Protein AF-A0A9K3GKZ7-F1 (afdb_monomer)

Solvent-accessible surface area (backbone atoms only — not comparable to full-atom values): 8305 Å² total; per-residue (Å²): 142,83,66,71,67,60,54,57,53,51,56,64,63,60,73,75,73,81,77,50,57,39,35,57,39,84,87,81,63,42,43,44,47,58,40,75,86,60,26,35,34,31,23,69,40,94,87,38,36,40,64,31,45,45,36,30,19,66,81,75,48,26,30,42,38,54,49,65,96,58,29,44,23,14,26,48,45,71,51,64,63,43,40,38,67,31,25,29,9,23,61,35,60,80,66,55,56,44,41,37,92,30,35,64,90,72,30,42,32,34,17,80,40,86,74,47,35,32,39,62,42,67,48,52,34,31,35,23,49,46,70,72,40,45,46,50,51,46,61,92,67,33,41,40,35,70,78,48,95,83,36,34,40,66,40,76,111

Foldseek 3Di:
DPPPVVVVVVVVVVVVPPFFAFAQDPVVQFTDTDDPDFWDFACQDRRDTDTDQWWQHPVVQFIDHPLPDQFDFAAFFLPSTDTDTHQWFHGGSPALAIDGRRQDDQWDWAAQDLGGTIDTDHQAWFQGNSPRFTGGDDDPQWDWHDPDRRGIDTHGD

Organism: NCBI:txid797122

Structure (mmCIF, N/CA/C/O backbone):
data_AF-A0A9K3GKZ7-F1
#
_entry.id   AF-A0A9K3GKZ7-F1
#
loop_
_atom_site.group_PDB
_atom_site.id
_atom_site.type_symbol
_atom_site.label_atom_id
_atom_site.label_alt_id
_atom_site.label_comp_id
_atom_site.label_asym_id
_atom_site.label_entity_id
_atom_site.label_seq_id
_atom_site.pdbx_PDB_ins_code
_atom_site.Cartn_x
_atom_site.Cartn_y
_atom_site.Cartn_z
_atom_site.occupancy
_atom_site.B_iso_or_equiv
_atom_site.auth_seq_id
_atom_site.auth_comp_id
_atom_site.auth_asym_id
_atom_site.auth_atom_id
_atom_site.pdbx_PDB_model_num
ATOM 1 N N . MET A 1 1 ? -47.015 -9.876 48.102 1.00 42.84 1 MET A N 1
ATOM 2 C CA . MET A 1 1 ? -46.488 -10.323 46.790 1.00 42.84 1 MET A CA 1
ATOM 3 C C . MET A 1 1 ? -45.625 -9.196 46.223 1.00 42.84 1 MET A C 1
ATOM 5 O O . MET A 1 1 ? -46.149 -8.219 45.710 1.00 42.84 1 MET A O 1
ATOM 9 N N . HIS A 1 2 ? -44.315 -9.247 46.473 1.00 45.56 2 HIS A N 1
ATOM 10 C CA . HIS A 1 2 ? -43.327 -8.178 46.215 1.00 45.56 2 HIS A CA 1
ATOM 11 C C . HIS A 1 2 ? -42.224 -8.654 45.248 1.00 45.56 2 HIS A C 1
ATOM 13 O O . HIS A 1 2 ? -41.078 -8.229 45.315 1.00 45.56 2 HIS A O 1
ATOM 19 N N . THR A 1 3 ? -42.557 -9.576 44.348 1.00 48.97 3 THR A N 1
ATOM 20 C CA . THR A 1 3 ? -41.592 -10.253 43.468 1.00 48.97 3 THR A CA 1
ATOM 21 C C . THR A 1 3 ? -41.410 -9.571 42.108 1.00 48.97 3 THR A C 1
ATOM 23 O O . THR A 1 3 ? -40.426 -9.834 41.426 1.00 48.97 3 THR A O 1
ATOM 26 N N . SER A 1 4 ? -42.288 -8.641 41.716 1.00 51.94 4 SER A N 1
ATOM 27 C CA . SER A 1 4 ? -42.298 -8.108 40.341 1.00 51.94 4 SER A CA 1
ATOM 28 C C . SER A 1 4 ? -41.276 -7.000 40.057 1.00 51.94 4 SER A C 1
ATOM 30 O O . SER A 1 4 ? -40.886 -6.827 38.909 1.00 51.94 4 SER A O 1
ATOM 32 N N . LYS A 1 5 ? -40.803 -6.253 41.067 1.00 47.66 5 LYS A N 1
ATOM 33 C CA . LYS A 1 5 ? -39.812 -5.175 40.847 1.00 47.66 5 LYS A CA 1
ATOM 34 C C . LYS A 1 5 ? -38.369 -5.686 40.771 1.00 47.66 5 LYS A C 1
ATOM 36 O O . LYS A 1 5 ? -37.551 -5.078 40.088 1.00 47.66 5 LYS A O 1
ATOM 41 N N . LEU A 1 6 ? -38.071 -6.817 41.419 1.00 46.06 6 LEU A N 1
ATOM 42 C CA . LEU A 1 6 ? -36.730 -7.411 41.408 1.00 46.06 6 LEU A CA 1
ATOM 43 C C . LEU A 1 6 ? -36.393 -8.045 40.048 1.00 46.06 6 LEU A C 1
ATOM 45 O O . LEU A 1 6 ? -35.262 -7.943 39.587 1.00 46.06 6 LEU A O 1
ATOM 49 N N . ILE A 1 7 ? -37.382 -8.646 39.378 1.00 51.97 7 ILE A N 1
ATOM 50 C CA . ILE A 1 7 ? -37.185 -9.327 38.089 1.00 51.97 7 ILE A CA 1
ATOM 51 C C . ILE A 1 7 ? -36.927 -8.313 36.965 1.00 51.97 7 ILE A C 1
ATOM 53 O O . ILE A 1 7 ? -36.036 -8.529 36.150 1.00 51.97 7 ILE A O 1
ATOM 57 N N . VAL A 1 8 ? -37.625 -7.170 36.968 1.00 51.75 8 VAL A N 1
ATOM 58 C CA . VAL A 1 8 ? -37.416 -6.104 35.968 1.00 51.75 8 VAL A CA 1
ATOM 59 C C . VAL A 1 8 ? -36.041 -5.439 36.136 1.00 51.75 8 VAL A C 1
ATOM 61 O O . VAL A 1 8 ? -35.358 -5.166 35.146 1.00 51.75 8 VAL A O 1
ATOM 64 N N . ALA A 1 9 ? -35.588 -5.248 37.381 1.00 49.53 9 ALA A N 1
ATOM 65 C CA . ALA A 1 9 ? -34.253 -4.724 37.669 1.00 49.53 9 ALA A CA 1
ATOM 66 C C . ALA A 1 9 ? -33.137 -5.706 37.263 1.00 49.53 9 ALA A C 1
ATOM 68 O O . ALA A 1 9 ? -32.134 -5.276 36.695 1.00 49.53 9 ALA A O 1
ATOM 69 N N . LEU A 1 10 ? -33.324 -7.020 37.462 1.00 48.22 10 LEU A N 1
ATOM 70 C CA . 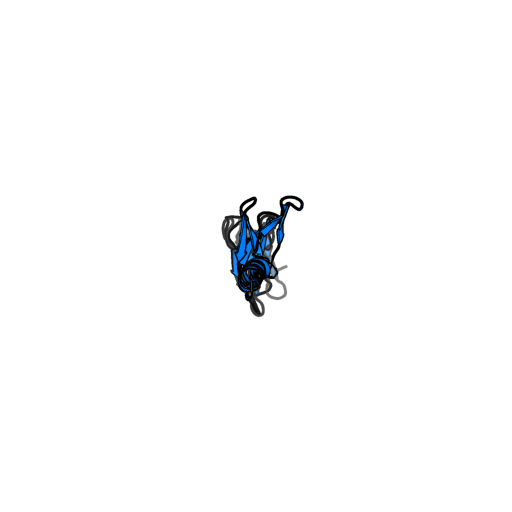LEU A 1 10 ? -32.369 -8.027 36.984 1.00 48.22 10 LEU A CA 1
ATOM 71 C C . LEU A 1 10 ? -32.335 -8.135 35.451 1.00 48.22 10 LEU A C 1
ATOM 73 O O . LEU A 1 10 ? -31.258 -8.330 34.897 1.00 48.22 10 LEU A O 1
ATOM 77 N N . SER A 1 11 ? -33.458 -7.956 34.747 1.00 48.41 11 SER A N 1
ATOM 78 C CA . SER A 1 11 ? -33.463 -7.972 33.274 1.00 48.41 11 SER A CA 1
ATOM 79 C C . SER A 1 11 ? -32.769 -6.758 32.644 1.00 48.41 11 SER A C 1
ATOM 81 O O . SER A 1 11 ? -32.148 -6.899 31.595 1.00 48.41 11 SER A O 1
ATOM 83 N N . LEU A 1 12 ? -32.805 -5.588 33.294 1.00 46.34 12 LEU A N 1
ATOM 84 C CA . LEU A 1 12 ? -32.086 -4.388 32.841 1.00 46.34 12 LEU A CA 1
ATOM 85 C C . LEU A 1 12 ? -30.588 -4.428 33.184 1.00 46.34 12 LEU A C 1
ATOM 87 O O . LEU A 1 12 ? -29.784 -3.919 32.409 1.00 46.34 12 LEU A O 1
ATOM 91 N N . LEU A 1 13 ? -30.191 -5.084 34.283 1.00 43.47 13 LEU A N 1
ATOM 92 C CA . LEU A 1 13 ? -28.774 -5.314 34.606 1.00 43.47 13 LEU A CA 1
ATOM 93 C C . LEU A 1 13 ? -28.131 -6.452 33.789 1.00 43.47 13 LEU A C 1
ATOM 95 O O . LEU A 1 13 ? -26.919 -6.439 33.587 1.00 43.47 13 LEU A O 1
ATOM 99 N N . CYS A 1 14 ? -28.915 -7.409 33.280 1.00 42.81 14 CYS A N 1
ATOM 100 C CA . CYS A 1 14 ? -28.410 -8.525 32.466 1.00 42.81 14 CYS A CA 1
ATOM 101 C C . CYS A 1 14 ? -28.183 -8.154 30.983 1.00 42.81 14 CYS A C 1
ATOM 103 O O . CYS A 1 14 ? -27.475 -8.854 30.264 1.00 42.81 14 CYS A O 1
ATOM 105 N N . LEU A 1 15 ? -28.716 -7.016 30.521 1.00 45.25 15 LEU A N 1
ATOM 106 C CA . LEU A 1 15 ? -28.502 -6.505 29.157 1.00 45.25 15 LEU A CA 1
ATOM 107 C C . LEU A 1 15 ? -27.138 -5.818 28.950 1.00 45.25 15 LEU A C 1
ATOM 109 O O . LEU A 1 15 ? -26.774 -5.525 27.814 1.00 45.25 15 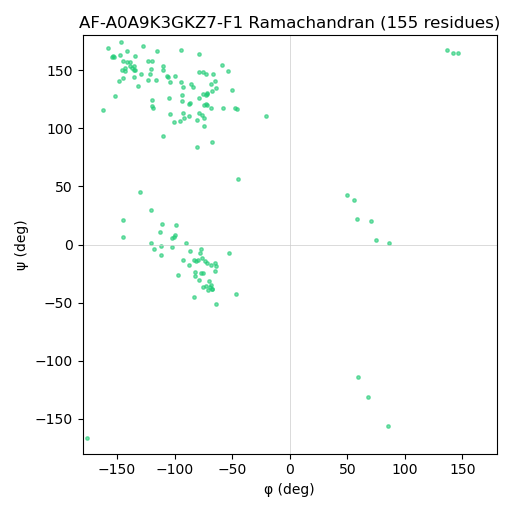LEU A O 1
ATOM 113 N N . CYS A 1 16 ? -26.349 -5.610 30.010 1.00 43.28 16 CYS A N 1
ATOM 114 C CA . CYS A 1 16 ? -25.006 -5.022 29.919 1.00 43.28 16 CYS A CA 1
ATOM 115 C C . CYS A 1 16 ? -23.870 -6.045 29.719 1.00 43.28 16 CYS A C 1
ATOM 117 O O . CYS A 1 16 ? -22.709 -5.643 29.685 1.00 43.28 16 CYS A O 1
ATOM 119 N N . LEU A 1 17 ? -24.153 -7.352 29.624 1.00 46.28 17 LEU A N 1
ATOM 120 C CA . LEU A 1 17 ? -23.123 -8.376 29.854 1.00 46.28 17 LEU A CA 1
ATOM 121 C C . LEU A 1 17 ? -22.490 -9.073 28.641 1.00 46.28 17 LEU A C 1
ATOM 123 O O . LEU A 1 17 ? -21.578 -9.859 28.880 1.00 46.28 17 LEU A O 1
ATOM 127 N N . CYS A 1 18 ? 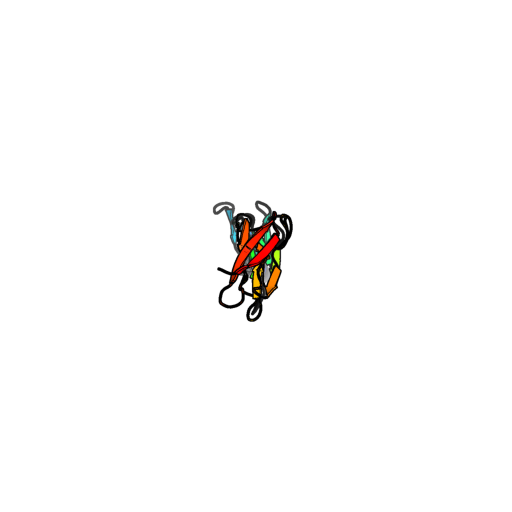-22.851 -8.822 27.373 1.00 46.31 18 CYS A N 1
ATOM 128 C CA . CYS A 1 18 ? -22.229 -9.609 26.280 1.00 46.31 18 CYS A CA 1
ATOM 129 C C . CYS A 1 18 ? -21.948 -8.918 24.934 1.00 46.31 18 CYS A C 1
ATOM 131 O O . CYS A 1 18 ? -21.501 -9.604 24.023 1.00 46.31 18 CYS A O 1
ATOM 133 N N . TYR A 1 19 ? -22.130 -7.605 24.773 1.00 49.47 19 TYR A N 1
ATOM 134 C CA . T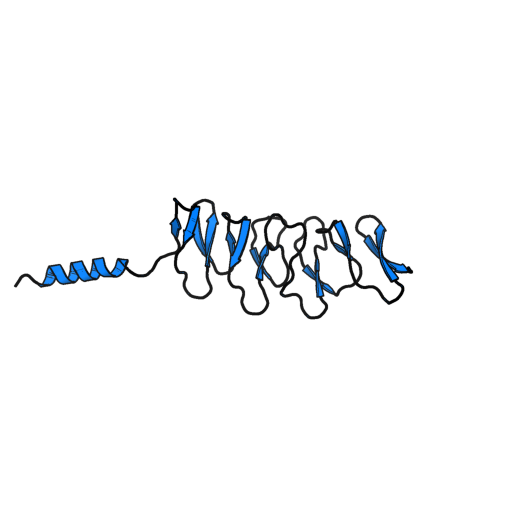YR A 1 19 ? -21.608 -6.918 23.582 1.00 49.47 19 TYR A CA 1
ATOM 135 C C . TYR A 1 19 ? -20.459 -6.016 24.004 1.00 49.47 19 TYR A C 1
ATOM 137 O O . TYR A 1 19 ? -20.676 -4.879 24.423 1.00 49.47 19 TYR A O 1
ATOM 145 N N . LYS A 1 20 ? -19.222 -6.523 23.924 1.00 60.75 20 LYS A N 1
ATOM 146 C CA . LYS A 1 20 ? -18.049 -5.655 24.017 1.00 60.75 20 LYS A CA 1
ATOM 147 C C . LYS A 1 20 ? -18.031 -4.777 22.775 1.00 60.75 20 LYS A C 1
ATOM 149 O O . LYS A 1 20 ? -17.440 -5.145 21.774 1.00 60.75 20 LYS A O 1
ATOM 154 N N . ALA A 1 21 ? -18.706 -3.633 22.825 1.00 77.88 21 ALA A N 1
ATOM 155 C CA . ALA A 1 21 ? -18.536 -2.611 21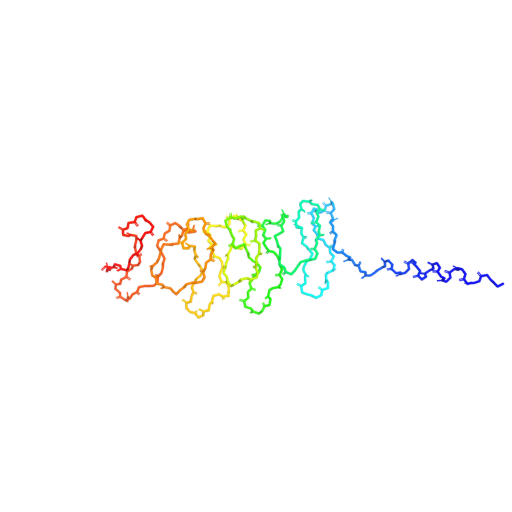.806 1.00 77.88 21 ALA A CA 1
ATOM 156 C C . ALA A 1 21 ? -17.040 -2.284 21.670 1.00 77.88 21 ALA A C 1
ATOM 158 O O . ALA A 1 21 ? -16.287 -2.394 22.638 1.00 77.88 21 ALA A O 1
ATOM 159 N N . CYS A 1 22 ? -16.612 -1.897 20.473 1.00 89.50 22 CYS A N 1
ATOM 160 C CA . CYS A 1 22 ? -15.232 -1.496 20.237 1.00 89.50 22 CYS A CA 1
ATOM 161 C C . CYS A 1 22 ? -14.837 -0.328 21.159 1.00 89.50 22 CYS A C 1
ATOM 163 O O . CYS A 1 22 ? -15.436 0.747 21.097 1.00 89.50 22 CYS A O 1
ATOM 165 N N . GLN A 1 23 ? -13.860 -0.554 22.038 1.00 91.12 23 GLN A N 1
ATOM 166 C CA . GLN A 1 23 ? -13.488 0.336 23.138 1.00 91.12 23 GLN A CA 1
ATOM 167 C C . GLN A 1 23 ? -11.974 0.515 23.238 1.00 91.12 23 GLN A C 1
ATOM 169 O O . GLN A 1 23 ? -11.199 -0.382 22.908 1.00 91.12 23 GLN A O 1
ATOM 174 N N . TYR A 1 24 ? -11.568 1.687 23.728 1.00 90.62 24 TYR A N 1
ATOM 175 C CA . TYR A 1 24 ? -10.171 2.016 23.987 1.00 90.62 24 TYR A CA 1
ATOM 176 C C . TYR A 1 24 ? -9.774 1.572 25.393 1.00 90.62 24 TYR A C 1
ATOM 178 O O . TYR A 1 24 ? -10.356 2.034 26.377 1.00 90.62 24 TYR A O 1
ATOM 186 N N . ASP A 1 25 ? -8.774 0.699 25.495 1.00 89.50 25 ASP A N 1
ATOM 187 C CA . ASP A 1 25 ? -8.150 0.353 26.766 1.00 89.50 25 ASP A CA 1
ATOM 188 C C . ASP A 1 25 ? -7.026 1.352 27.062 1.00 89.50 25 ASP A C 1
ATOM 190 O O . ASP A 1 25 ? -5.979 1.365 26.413 1.00 89.50 25 ASP A O 1
ATOM 194 N N . THR A 1 26 ? -7.235 2.195 28.073 1.00 86.81 26 THR A N 1
ATOM 195 C CA . THR A 1 26 ? -6.265 3.215 28.494 1.00 86.81 26 THR A CA 1
ATOM 196 C C . THR A 1 26 ? -5.000 2.635 29.124 1.00 86.81 26 THR A C 1
ATOM 198 O O . THR A 1 26 ? -4.000 3.347 29.207 1.00 86.81 26 THR A O 1
ATOM 201 N N . ARG A 1 27 ? -5.012 1.371 29.569 1.00 86.19 27 ARG A N 1
ATOM 202 C CA . ARG A 1 27 ? -3.842 0.697 30.149 1.00 86.19 27 ARG A CA 1
ATOM 203 C C . ARG A 1 27 ? -2.930 0.137 29.073 1.00 86.19 27 ARG A C 1
ATOM 205 O O . ARG A 1 27 ? -1.719 0.291 29.180 1.00 86.19 27 ARG A O 1
ATOM 212 N N . SER A 1 28 ? -3.498 -0.523 28.064 1.00 84.31 28 SER A N 1
ATOM 213 C CA . SER A 1 28 ? -2.711 -1.080 26.958 1.00 84.31 28 SER A CA 1
ATOM 214 C C . SER A 1 28 ? -2.477 -0.079 25.828 1.00 84.31 28 SER A C 1
ATOM 216 O O . SER A 1 28 ? -1.606 -0.310 24.999 1.00 84.31 28 SER A O 1
ATOM 218 N N . GLY A 1 29 ? -3.266 0.996 25.766 1.00 84.81 29 GLY A N 1
ATOM 219 C CA . GLY A 1 29 ? -3.247 1.958 24.667 1.00 84.81 29 GLY A CA 1
ATOM 220 C C . GLY A 1 29 ? -3.821 1.410 23.359 1.00 84.81 29 GLY A C 1
ATOM 221 O O . GLY A 1 29 ? -3.512 1.955 22.308 1.00 84.81 29 GLY A O 1
ATOM 222 N N . ASN A 1 30 ? -4.630 0.343 23.419 1.00 87.94 30 ASN A N 1
ATOM 223 C CA . ASN A 1 30 ? -5.120 -0.377 22.240 1.00 87.94 30 ASN A CA 1
ATOM 224 C C . ASN A 1 30 ? -6.645 -0.429 22.205 1.00 87.94 30 ASN A C 1
ATOM 226 O O . ASN A 1 30 ? -7.322 -0.352 23.233 1.00 87.94 30 ASN A O 1
ATOM 230 N N . CYS A 1 31 ? -7.182 -0.636 21.008 1.00 90.88 31 CYS A N 1
ATOM 231 C CA . CYS A 1 31 ? -8.594 -0.916 20.816 1.00 90.88 31 CYS A CA 1
ATOM 232 C C . CYS A 1 31 ? -8.902 -2.402 21.018 1.00 90.88 31 CYS A C 1
ATOM 234 O O . CYS A 1 31 ? -8.192 -3.277 20.526 1.00 90.88 31 CYS A O 1
ATOM 236 N N . SER A 1 32 ? -9.979 -2.693 21.744 1.00 89.25 32 SER A N 1
ATOM 237 C CA . SER A 1 32 ? -10.477 -4.052 21.946 1.00 89.25 32 SER A CA 1
ATOM 238 C C . SER A 1 32 ? -12.001 -4.081 21.971 1.00 89.25 32 SER A C 1
ATOM 240 O O . SER A 1 32 ? -12.655 -3.104 22.331 1.00 89.25 32 SER A O 1
ATOM 242 N N . GLY A 1 33 ? -12.575 -5.208 21.573 1.00 86.50 33 GLY A N 1
ATOM 243 C CA . GLY A 1 33 ? -14.018 -5.400 21.507 1.00 86.50 33 GLY A CA 1
ATOM 244 C C . GLY A 1 33 ? -14.431 -6.102 20.225 1.00 86.50 33 GLY A C 1
ATOM 245 O O . GLY A 1 33 ? -13.645 -6.239 19.286 1.00 86.50 33 GLY A O 1
ATOM 246 N N . ASP A 1 34 ? -15.677 -6.541 20.211 1.00 85.44 34 ASP A N 1
ATOM 247 C CA . ASP A 1 34 ? -16.281 -7.272 19.119 1.00 85.44 34 ASP A CA 1
ATOM 248 C C . ASP A 1 34 ? -16.996 -6.306 18.179 1.00 85.44 34 ASP A C 1
ATOM 250 O O . ASP A 1 34 ? -17.822 -5.476 18.571 1.00 85.44 34 ASP A O 1
ATOM 254 N N . CYS A 1 35 ? -16.673 -6.440 16.901 1.00 85.75 35 CYS A N 1
ATOM 255 C CA . CYS A 1 35 ? -17.357 -5.759 15.822 1.00 85.75 35 CYS A CA 1
ATOM 256 C C . CYS A 1 35 ? -18.237 -6.761 15.079 1.00 85.75 35 CYS A C 1
ATOM 258 O O . CYS A 1 35 ? -17.883 -7.927 14.923 1.00 85.75 35 CYS A O 1
ATOM 260 N N . SER A 1 36 ? -19.404 -6.317 14.621 1.00 81.81 36 SER A N 1
ATOM 261 C CA . SER A 1 36 ? -20.284 -7.155 13.813 1.00 81.81 36 SER A CA 1
ATOM 262 C C . SER A 1 36 ? -19.728 -7.335 12.393 1.00 81.81 36 SER A C 1
ATOM 264 O O . SER A 1 36 ? -19.107 -6.434 11.823 1.00 81.81 36 SER A O 1
ATOM 266 N N . GLY A 1 37 ? -19.969 -8.508 11.803 1.00 79.38 37 GLY A N 1
ATOM 267 C CA . GLY A 1 37 ? -19.557 -8.814 10.431 1.00 79.38 37 GLY A CA 1
ATOM 268 C C . GLY A 1 37 ? -18.039 -8.924 10.267 1.00 79.38 37 GLY A C 1
ATOM 269 O O . GLY A 1 37 ? -17.382 -9.643 11.010 1.00 79.38 37 GLY A O 1
ATOM 270 N N . THR A 1 38 ? -17.493 -8.240 9.259 1.00 76.94 38 THR A N 1
ATOM 271 C CA . THR A 1 38 ? -16.066 -8.286 8.886 1.00 76.94 38 THR A CA 1
ATOM 272 C C . THR A 1 38 ? -15.259 -7.097 9.421 1.00 76.94 38 THR A C 1
ATOM 274 O O . THR A 1 38 ? -14.106 -6.887 9.043 1.00 76.94 38 THR A O 1
ATOM 277 N N . ALA A 1 39 ? -15.864 -6.265 10.269 1.00 85.25 39 ALA A N 1
ATOM 278 C CA . ALA A 1 39 ? -15.190 -5.106 10.832 1.00 85.25 39 ALA A CA 1
ATOM 279 C C . ALA A 1 39 ? -14.200 -5.517 11.932 1.00 85.25 39 ALA A C 1
ATOM 281 O O . ALA A 1 39 ? -14.408 -6.483 12.659 1.00 85.25 39 ALA A O 1
ATOM 282 N N . SER A 1 40 ? -13.115 -4.761 12.062 1.00 88.19 40 SER A N 1
ATOM 283 C CA . SER A 1 40 ? -12.153 -4.874 13.161 1.00 88.19 40 SER A CA 1
ATOM 284 C C . SER A 1 40 ? -12.259 -3.648 14.065 1.00 88.19 40 SER A C 1
ATOM 286 O O . SER A 1 40 ? -12.612 -2.561 13.601 1.00 88.19 40 SER A O 1
ATOM 288 N N . CYS A 1 41 ? -11.968 -3.823 15.355 1.00 91.88 41 CYS A N 1
ATOM 289 C CA . CYS A 1 41 ? -11.938 -2.723 16.312 1.00 91.88 41 CYS A CA 1
ATOM 290 C C . CYS A 1 41 ? -10.604 -1.974 16.197 1.00 91.88 41 CYS A C 1
ATOM 292 O O . CYS A 1 41 ? -9.570 -2.513 16.576 1.00 91.88 41 CYS A O 1
ATOM 294 N N . ILE A 1 42 ? -10.632 -0.765 15.627 1.00 92.88 42 ILE A N 1
ATOM 295 C CA . ILE A 1 42 ? -9.437 -0.043 15.157 1.00 92.88 42 ILE A CA 1
ATOM 296 C C . ILE A 1 42 ? -9.331 1.322 15.832 1.00 92.88 42 ILE A C 1
ATOM 298 O O . ILE A 1 42 ? -10.341 2.020 15.989 1.00 92.88 42 ILE A O 1
ATOM 302 N N . GLN A 1 43 ? -8.108 1.737 16.172 1.00 94.19 43 GLN A N 1
ATOM 303 C CA . GLN A 1 43 ? -7.835 3.067 16.712 1.00 94.19 43 GLN A CA 1
ATOM 304 C C . GLN A 1 43 ? -7.769 4.111 15.597 1.00 94.19 43 GLN A C 1
ATOM 306 O O . GLN A 1 43 ? -6.696 4.469 15.117 1.00 94.19 43 GLN A O 1
ATOM 311 N N . VAL A 1 44 ? -8.927 4.629 15.191 1.00 90.75 44 VAL A N 1
ATOM 312 C CA . VAL A 1 44 ? -9.049 5.569 14.063 1.00 90.75 44 VAL A CA 1
ATOM 313 C C . VAL A 1 44 ? -8.512 6.971 14.363 1.00 90.75 44 VAL A C 1
ATOM 315 O O . VAL A 1 44 ? -8.328 7.751 13.433 1.00 90.75 44 VAL A O 1
ATOM 318 N N . LYS A 1 45 ? -8.294 7.309 15.642 1.00 89.31 45 LYS A N 1
ATOM 319 C CA . LYS A 1 45 ? -7.585 8.504 16.146 1.00 89.31 45 LYS A CA 1
ATOM 320 C C . LYS A 1 45 ? -7.011 8.197 17.539 1.00 89.31 45 LYS A C 1
ATOM 322 O O . LYS A 1 45 ? -7.508 7.277 18.188 1.00 89.31 45 LYS A O 1
ATOM 327 N N . PRO A 1 46 ? -6.030 8.961 18.059 1.00 90.31 46 PRO A N 1
ATOM 328 C CA . PRO A 1 46 ? -5.543 8.797 19.432 1.00 90.31 46 PRO A CA 1
ATOM 329 C C . PRO A 1 46 ? -6.686 8.705 20.464 1.00 90.31 46 PRO A C 1
ATOM 331 O O . PRO A 1 46 ? -7.474 9.639 20.591 1.00 90.31 46 PRO A O 1
ATOM 334 N N . GLY A 1 47 ? -6.802 7.568 21.161 1.00 89.69 47 GLY A N 1
ATOM 335 C CA . GLY A 1 47 ? -7.835 7.315 22.174 1.00 89.69 47 GLY A CA 1
ATOM 336 C C . GLY A 1 47 ? -9.251 7.026 21.655 1.00 89.69 47 GLY A C 1
ATOM 337 O O . GLY A 1 47 ? -10.163 6.884 22.466 1.00 89.69 47 GLY A O 1
ATOM 338 N N . VAL A 1 48 ? -9.467 6.944 20.338 1.00 91.25 48 VAL A N 1
ATOM 339 C CA . VAL A 1 48 ? -10.795 6.733 19.739 1.00 91.25 48 VAL A CA 1
ATOM 340 C C . VAL A 1 48 ? -10.811 5.440 18.937 1.00 91.25 48 VAL A C 1
ATOM 342 O O . VAL A 1 48 ? -10.118 5.317 17.927 1.00 91.25 48 VAL A O 1
ATOM 345 N N . CYS A 1 49 ? -11.656 4.505 19.369 1.00 92.31 49 CYS A N 1
ATOM 346 C CA . CYS A 1 49 ? -11.846 3.214 18.723 1.00 92.31 49 CYS A CA 1
ATOM 347 C C . CYS A 1 49 ? -13.151 3.172 17.934 1.00 92.31 49 CYS A C 1
ATOM 349 O O . CYS A 1 49 ? -14.182 3.667 18.391 1.00 92.31 49 CYS A O 1
ATOM 351 N N . GLN A 1 50 ? -13.113 2.556 16.757 1.00 91.69 50 GLN A N 1
ATOM 352 C CA . GLN A 1 50 ? -14.288 2.362 15.921 1.00 91.69 50 GLN A CA 1
ATOM 353 C C . GLN A 1 50 ? -14.211 1.019 15.194 1.00 91.69 50 GLN A C 1
ATOM 355 O O . GLN A 1 50 ? -13.149 0.602 14.734 1.00 91.69 50 GLN A O 1
ATOM 360 N N . CYS A 1 51 ? -15.360 0.360 15.047 1.00 90.00 51 CYS A N 1
ATOM 361 C CA . CYS A 1 51 ? -15.489 -0.773 14.142 1.00 90.00 51 CYS A CA 1
ATOM 362 C C . CYS A 1 51 ? -15.385 -0.295 12.694 1.00 90.00 51 CYS A C 1
ATOM 364 O O . CYS A 1 51 ? -16.235 0.471 12.233 1.00 90.00 51 CYS A O 1
ATOM 366 N N . SER A 1 52 ? -14.367 -0.755 11.972 1.00 89.69 52 SER A N 1
ATOM 367 C CA . SER A 1 52 ? -14.200 -0.449 10.552 1.00 89.69 52 SER A CA 1
ATOM 368 C C . SER A 1 52 ? -13.822 -1.687 9.748 1.00 89.69 52 SER A C 1
ATOM 370 O O . SER A 1 52 ? -13.085 -2.554 10.214 1.00 89.69 52 SER A O 1
ATOM 372 N N . GLY A 1 53 ? -14.334 -1.765 8.518 1.00 89.19 53 GLY A N 1
ATOM 373 C CA . GLY A 1 53 ? -13.950 -2.794 7.552 1.00 89.19 53 GLY A CA 1
ATOM 374 C C . GLY A 1 53 ? -12.571 -2.552 6.934 1.00 89.19 53 GLY A C 1
ATOM 375 O O . GLY A 1 53 ? -11.932 -3.507 6.507 1.00 89.19 53 GLY A O 1
ATOM 376 N N . CYS A 1 54 ? -12.106 -1.299 6.900 1.00 91.62 54 CYS A N 1
ATOM 377 C CA . CYS A 1 54 ? -10.747 -0.919 6.523 1.00 91.62 54 CYS A CA 1
ATOM 378 C C . CYS A 1 54 ? -10.453 0.506 7.013 1.00 91.62 54 CYS A C 1
ATOM 380 O O . CYS A 1 54 ? -11.115 1.454 6.592 1.00 91.62 54 CYS A O 1
ATOM 382 N N . ALA A 1 55 ? -9.498 0.673 7.925 1.00 92.81 55 ALA A N 1
ATOM 383 C CA . ALA A 1 55 ? -9.096 1.976 8.453 1.00 92.81 55 ALA A CA 1
ATOM 384 C C . ALA A 1 55 ? -7.640 1.973 8.921 1.00 92.81 55 ALA A C 1
ATOM 386 O O . ALA A 1 55 ? -7.053 0.918 9.154 1.00 92.81 55 ALA A O 1
ATOM 387 N N . PHE A 1 56 ? -7.069 3.169 9.059 1.00 93.25 56 PHE A N 1
ATOM 388 C CA . PHE A 1 56 ? -5.732 3.337 9.610 1.00 93.25 56 PHE A CA 1
ATOM 389 C C . PHE A 1 56 ? -5.796 3.235 11.125 1.00 93.25 56 PHE A C 1
ATOM 391 O O . PHE A 1 56 ? -6.574 3.946 11.763 1.00 93.25 56 PHE A O 1
ATOM 398 N N . ASP A 1 57 ? -4.980 2.352 11.680 1.00 92.50 57 ASP A N 1
ATOM 399 C CA . ASP A 1 57 ? -4.787 2.219 13.107 1.00 92.50 57 ASP A CA 1
ATOM 400 C C . ASP A 1 57 ? -3.598 3.078 13.541 1.00 92.50 57 ASP A C 1
ATOM 402 O O . ASP A 1 57 ? -2.448 2.829 13.166 1.00 92.50 57 ASP A O 1
ATOM 406 N N . TYR A 1 58 ? -3.888 4.113 14.327 1.00 89.81 58 TYR A N 1
ATOM 407 C CA . TYR A 1 58 ? -2.886 5.052 14.827 1.00 89.81 58 TYR A CA 1
ATOM 408 C C . TYR A 1 58 ? -1.992 4.464 15.929 1.00 89.81 58 TYR A C 1
ATOM 410 O O . TYR A 1 58 ? -0.961 5.066 16.228 1.00 89.81 58 TYR A O 1
ATOM 418 N N . SER A 1 59 ? -2.347 3.321 16.527 1.00 88.19 59 SER A N 1
ATOM 419 C CA . SER A 1 59 ? -1.472 2.629 17.486 1.00 88.19 59 SER A CA 1
ATOM 420 C C . SER A 1 59 ? -0.316 1.910 16.786 1.00 88.19 59 SER A C 1
ATOM 422 O O . SER A 1 59 ? 0.811 1.935 17.274 1.00 88.19 59 SER A O 1
ATOM 424 N N . ASP A 1 60 ? -0.574 1.345 15.603 1.00 88.00 60 ASP A N 1
ATOM 425 C CA . ASP A 1 60 ? 0.376 0.498 14.868 1.00 88.00 60 ASP A CA 1
ATOM 426 C C . ASP A 1 60 ? 0.888 1.139 13.561 1.00 88.00 60 ASP A C 1
ATOM 428 O O . ASP A 1 60 ? 1.735 0.590 12.863 1.00 88.00 60 ASP A O 1
ATOM 432 N N . ASN A 1 61 ? 0.415 2.343 13.227 1.00 90.25 61 ASN A N 1
ATOM 433 C CA . ASN A 1 61 ? 0.755 3.072 11.999 1.00 90.25 61 ASN A CA 1
ATOM 434 C C . ASN A 1 61 ? 0.471 2.284 10.709 1.00 90.25 61 ASN A C 1
ATOM 436 O O . ASN A 1 61 ? 1.231 2.337 9.737 1.00 90.25 61 ASN A O 1
ATOM 440 N N . ARG A 1 62 ? -0.638 1.546 10.698 1.00 91.44 62 ARG A N 1
ATOM 441 C CA . ARG A 1 62 ? -0.950 0.580 9.649 1.00 91.44 62 ARG A CA 1
ATOM 442 C C . ARG A 1 62 ? -2.443 0.502 9.377 1.00 91.44 62 ARG A C 1
ATOM 444 O O . ARG A 1 62 ? -3.269 0.675 10.261 1.00 91.44 62 ARG A O 1
ATOM 451 N N . CYS A 1 63 ? -2.792 0.190 8.136 1.00 91.75 63 CYS A N 1
ATOM 452 C CA . CYS A 1 63 ? -4.156 -0.142 7.764 1.00 91.75 63 CYS A CA 1
ATOM 453 C C . CYS A 1 63 ? -4.571 -1.532 8.274 1.00 91.75 63 CYS A C 1
ATOM 455 O O . CYS A 1 63 ? -3.902 -2.534 8.008 1.00 91.75 63 CYS A O 1
ATOM 457 N N . TYR A 1 64 ? -5.714 -1.584 8.954 1.00 90.25 64 TYR A N 1
ATOM 458 C CA . TYR A 1 64 ? -6.363 -2.796 9.442 1.00 90.25 64 TYR A CA 1
ATOM 459 C C . TYR A 1 64 ? -7.768 -2.926 8.879 1.00 90.25 64 TYR A C 1
ATOM 461 O O . TYR A 1 64 ? -8.470 -1.936 8.677 1.00 90.25 64 TYR A O 1
ATOM 469 N N . GLY A 1 65 ? -8.187 -4.166 8.652 1.00 85.88 65 GLY A N 1
ATOM 470 C CA . GLY A 1 65 ? -9.529 -4.478 8.189 1.00 85.88 65 GLY A CA 1
ATOM 471 C C . GLY A 1 65 ? -9.574 -5.684 7.260 1.00 85.88 65 GLY A C 1
ATOM 472 O O . GLY A 1 65 ? -8.549 -6.139 6.748 1.00 85.88 65 GLY A O 1
ATOM 473 N N . GLN A 1 66 ? -10.775 -6.215 7.053 1.00 85.50 66 GLN A N 1
ATOM 474 C CA . GLN A 1 66 ? -11.013 -7.385 6.217 1.00 85.50 66 GLN A CA 1
ATOM 475 C C . GLN A 1 66 ? -11.621 -6.963 4.879 1.00 85.50 66 GLN A C 1
ATOM 477 O O . GLN A 1 66 ? -12.770 -6.533 4.805 1.00 85.50 66 GLN A O 1
ATOM 482 N N . CYS A 1 67 ? -10.851 -7.139 3.806 1.00 86.69 67 CYS A N 1
ATOM 483 C CA . CYS A 1 67 ? -11.222 -6.700 2.461 1.00 86.69 67 CYS A CA 1
ATOM 484 C C . CYS A 1 67 ? -11.728 -7.827 1.538 1.00 86.69 67 CYS A C 1
ATOM 486 O O . CYS A 1 67 ? -12.029 -7.591 0.370 1.00 86.69 67 CYS A O 1
ATOM 488 N N . GLY A 1 68 ? -11.889 -9.048 2.058 1.00 81.88 68 GLY A N 1
ATOM 489 C CA . GLY A 1 68 ? -12.346 -10.203 1.284 1.00 81.88 68 GLY A CA 1
ATOM 490 C C . GLY A 1 68 ? -11.210 -10.930 0.556 1.00 81.88 68 GLY A C 1
ATOM 491 O O . GLY A 1 68 ? -10.063 -10.913 0.989 1.00 81.88 68 GLY A O 1
ATOM 492 N N . SER A 1 69 ? -11.537 -11.645 -0.524 1.00 73.25 69 SER A N 1
ATOM 493 C CA . SER A 1 69 ? -10.715 -12.761 -1.022 1.00 73.25 69 SER A CA 1
ATOM 494 C C . SER A 1 69 ? -9.474 -12.393 -1.842 1.00 73.25 69 SER A C 1
ATOM 496 O O . SER A 1 69 ? -8.653 -13.276 -2.080 1.00 73.25 69 SER A O 1
ATOM 498 N N . LYS A 1 70 ? -9.311 -11.145 -2.303 1.00 67.62 70 LYS A N 1
ATOM 499 C CA . LYS A 1 70 ? -8.184 -10.757 -3.183 1.00 67.62 70 LYS A CA 1
ATOM 500 C C . LYS A 1 70 ? -7.651 -9.340 -2.949 1.00 67.62 70 LYS A C 1
ATOM 502 O O . LYS A 1 70 ? -7.027 -8.763 -3.834 1.00 67.62 70 LYS A O 1
ATOM 507 N N . THR A 1 71 ? -7.899 -8.762 -1.780 1.00 84.88 71 THR A N 1
ATOM 508 C CA . THR A 1 71 ? -7.485 -7.393 -1.442 1.00 84.88 71 THR A CA 1
ATOM 509 C C . THR A 1 71 ? -7.066 -7.312 0.022 1.00 84.88 71 THR A C 1
ATOM 511 O O . THR A 1 71 ? -7.562 -8.049 0.873 1.00 84.88 71 THR A O 1
ATOM 514 N N . GLY A 1 72 ? -6.125 -6.421 0.316 1.00 89.06 72 GLY A N 1
ATOM 515 C CA . GLY A 1 72 ? -5.734 -6.061 1.676 1.00 89.06 72 GLY A CA 1
ATOM 516 C C . GLY A 1 72 ? -6.177 -4.638 1.998 1.00 89.06 72 GLY A C 1
ATOM 517 O O . GLY A 1 72 ? -6.303 -3.806 1.098 1.00 89.06 72 GLY A O 1
ATOM 518 N N . CYS A 1 73 ? -6.399 -4.351 3.280 1.00 91.88 73 CYS A N 1
ATOM 519 C CA . CYS A 1 73 ? -6.555 -2.976 3.740 1.00 91.88 73 CYS A CA 1
ATOM 520 C C . CYS A 1 73 ? -5.166 -2.329 3.780 1.00 91.88 73 CYS A C 1
ATOM 522 O O . CYS A 1 73 ? -4.315 -2.751 4.562 1.00 91.88 73 CYS A O 1
ATOM 524 N N . MET A 1 74 ? -4.913 -1.368 2.895 1.00 92.81 74 MET A N 1
ATOM 525 C CA . MET A 1 74 ? -3.583 -0.790 2.671 1.00 92.81 74 MET A CA 1
ATOM 526 C C . MET A 1 74 ? -3.658 0.720 2.489 1.00 92.81 74 MET A C 1
ATOM 528 O O . MET A 1 74 ? -4.704 1.248 2.107 1.00 92.81 74 MET A O 1
ATOM 532 N N . VAL A 1 75 ? -2.543 1.406 2.741 1.00 92.81 75 VAL A N 1
ATOM 533 C CA . VAL A 1 75 ? -2.430 2.850 2.520 1.00 92.81 75 VAL A CA 1
ATOM 534 C C . VAL A 1 75 ? -2.378 3.098 1.010 1.00 92.81 75 VAL A C 1
ATOM 536 O O . VAL A 1 75 ? -1.601 2.452 0.307 1.00 92.81 75 VAL A O 1
ATOM 539 N N . VAL A 1 76 ? -3.206 4.007 0.492 1.00 88.50 76 VAL A N 1
ATOM 540 C CA . VAL A 1 76 ? -3.363 4.227 -0.966 1.00 88.50 76 VAL A CA 1
ATOM 541 C C . VAL A 1 76 ? -2.964 5.614 -1.459 1.00 88.50 76 VAL A C 1
ATOM 543 O O . VAL A 1 76 ? -2.998 5.865 -2.663 1.00 88.50 76 VAL A O 1
ATOM 546 N N . GLY A 1 77 ? -2.590 6.520 -0.562 1.00 78.19 77 GLY A N 1
ATOM 547 C CA . GLY A 1 77 ? -2.257 7.896 -0.911 1.00 78.19 77 GLY A CA 1
ATOM 548 C C . GLY A 1 77 ? -0.895 8.334 -0.380 1.00 78.19 77 GLY A C 1
ATOM 549 O O . GLY A 1 77 ? -0.311 7.637 0.446 1.00 78.19 77 GLY A O 1
ATOM 550 N N . PRO A 1 78 ? -0.420 9.517 -0.811 1.00 65.56 78 PRO A N 1
ATOM 551 C CA . PRO A 1 78 ? 0.740 10.178 -0.206 1.00 65.56 78 PRO A CA 1
ATOM 552 C C . PRO A 1 78 ? 0.481 10.574 1.253 1.00 65.56 78 PRO A C 1
ATOM 554 O O . PRO A 1 78 ? 1.406 10.831 2.016 1.00 65.56 78 PRO A O 1
ATOM 557 N N . THR A 1 79 ? -0.790 10.642 1.657 1.00 67.75 79 THR A N 1
ATOM 558 C CA . THR A 1 79 ? -1.181 10.754 3.055 1.00 67.75 79 THR A CA 1
ATOM 559 C C . THR A 1 79 ? -1.081 9.384 3.713 1.00 67.75 79 THR A C 1
ATOM 561 O O . THR A 1 79 ? -1.872 8.480 3.442 1.00 67.75 79 THR A O 1
ATOM 564 N N . ASN A 1 80 ? -0.139 9.275 4.644 1.00 79.00 80 ASN A N 1
ATOM 565 C CA . ASN A 1 80 ? 0.202 8.084 5.424 1.00 79.00 80 ASN A CA 1
ATOM 566 C C . ASN A 1 80 ? -0.961 7.394 6.161 1.00 79.00 80 ASN A C 1
ATOM 568 O O . ASN A 1 80 ? -0.760 6.326 6.723 1.00 79.00 80 ASN A O 1
ATOM 572 N N . THR A 1 81 ? -2.158 7.983 6.181 1.00 88.19 81 THR A N 1
ATOM 573 C CA . THR A 1 81 ? -3.307 7.534 6.979 1.00 88.19 81 THR A CA 1
ATOM 574 C C . THR A 1 81 ? -4.543 7.168 6.152 1.00 88.19 81 THR A C 1
ATOM 576 O O . THR A 1 81 ? -5.585 6.828 6.712 1.00 88.19 81 THR A O 1
ATOM 579 N N . THR A 1 82 ? -4.485 7.243 4.819 1.00 90.75 82 THR A N 1
ATOM 580 C CA . THR A 1 82 ? -5.642 6.920 3.970 1.00 90.75 82 THR A CA 1
ATOM 581 C C . THR A 1 82 ? -5.621 5.454 3.567 1.00 90.75 82 THR A C 1
ATOM 583 O O . THR A 1 82 ? -4.815 5.061 2.727 1.00 90.75 82 THR A O 1
ATOM 586 N N . CYS A 1 83 ? -6.541 4.664 4.120 1.00 91.38 83 CYS A N 1
ATOM 587 C CA . CYS A 1 83 ? -6.663 3.241 3.820 1.00 91.38 83 CYS A CA 1
ATOM 588 C C . CYS A 1 83 ? -7.769 2.942 2.811 1.00 91.38 83 CYS A C 1
ATOM 590 O O . CYS A 1 83 ? -8.840 3.547 2.851 1.00 91.38 83 CYS A O 1
ATOM 592 N N . ALA A 1 84 ? -7.538 1.946 1.961 1.00 91.38 84 ALA A N 1
ATOM 593 C CA . ALA A 1 84 ? -8.576 1.344 1.140 1.00 91.38 84 ALA A CA 1
ATOM 594 C C . ALA A 1 84 ? -8.345 -0.160 0.970 1.00 91.38 84 ALA A C 1
ATOM 596 O O . ALA A 1 84 ? -7.224 -0.661 1.083 1.00 91.38 84 ALA A O 1
ATOM 597 N N . CYS A 1 85 ? -9.423 -0.874 0.659 1.00 90.88 85 CYS A N 1
ATOM 598 C CA . CYS A 1 85 ? -9.353 -2.256 0.216 1.00 90.88 85 CYS A CA 1
ATOM 599 C C . CYS A 1 85 ? -8.846 -2.308 -1.224 1.00 90.88 85 CYS A C 1
ATOM 601 O O . CYS A 1 85 ? -9.593 -2.047 -2.164 1.00 90.88 85 CYS A O 1
ATOM 603 N N . THR A 1 86 ? -7.572 -2.637 -1.394 1.00 91.38 86 THR A N 1
ATOM 604 C CA . THR A 1 86 ? -6.893 -2.641 -2.695 1.00 91.38 86 THR A CA 1
ATOM 605 C C . THR A 1 86 ? -6.064 -3.910 -2.862 1.00 91.38 86 THR A C 1
ATOM 607 O O . THR A 1 86 ? -5.787 -4.624 -1.901 1.00 91.38 86 THR A O 1
ATOM 610 N N . GLY A 1 87 ? -5.687 -4.233 -4.096 1.00 92.12 87 GLY A N 1
ATOM 611 C CA . GLY A 1 87 ? -4.709 -5.285 -4.373 1.00 92.12 87 GLY A CA 1
ATOM 612 C C . GLY A 1 87 ? -3.262 -4.805 -4.251 1.00 92.12 87 GLY A C 1
ATOM 613 O O . GLY A 1 87 ? -2.359 -5.633 -4.196 1.00 92.12 87 GLY A O 1
ATOM 614 N N . CYS A 1 88 ? -3.057 -3.487 -4.194 1.00 92.50 88 CYS A N 1
ATOM 615 C CA . CYS A 1 88 ? -1.753 -2.844 -4.185 1.00 92.50 88 CYS A CA 1
ATOM 616 C C . CYS A 1 88 ? -1.796 -1.503 -3.447 1.00 92.50 88 CYS A C 1
ATOM 618 O O . CYS A 1 88 ? -2.652 -0.665 -3.738 1.00 92.50 88 CYS A O 1
ATOM 620 N N . GLY A 1 89 ? -0.888 -1.320 -2.493 1.00 92.88 89 GLY A N 1
ATOM 621 C CA . GLY A 1 89 ? -0.788 -0.155 -1.615 1.00 92.88 89 GLY A CA 1
ATOM 622 C C . GLY A 1 89 ? 0.436 -0.276 -0.711 1.00 92.88 89 GLY A C 1
ATOM 623 O O . GLY A 1 89 ? 1.274 -1.147 -0.923 1.00 92.88 89 GLY A O 1
ATOM 624 N N . TRP A 1 90 ? 0.531 0.547 0.325 1.00 91.44 90 TRP A N 1
ATOM 625 C CA . TRP A 1 90 ? 1.547 0.380 1.365 1.00 91.44 90 TRP A CA 1
ATOM 626 C C . TRP A 1 90 ? 0.979 -0.413 2.529 1.00 91.44 90 TRP A C 1
ATOM 628 O O . TRP A 1 90 ? -0.178 -0.229 2.928 1.00 91.44 90 TRP A O 1
ATOM 638 N N . ARG A 1 91 ? 1.787 -1.312 3.089 1.00 83.75 91 ARG A N 1
ATOM 639 C CA . ARG A 1 91 ? 1.353 -2.101 4.242 1.00 83.75 91 ARG A CA 1
ATOM 640 C C . ARG A 1 91 ? 1.217 -1.231 5.488 1.00 83.75 91 ARG A C 1
ATOM 642 O O . ARG A 1 91 ? 0.306 -1.475 6.270 1.00 83.75 91 ARG A O 1
ATOM 649 N N . ASP A 1 92 ? 2.095 -0.250 5.646 1.00 86.69 92 ASP A N 1
ATOM 650 C CA . ASP A 1 92 ? 2.130 0.722 6.736 1.00 86.69 92 ASP A CA 1
ATOM 651 C C 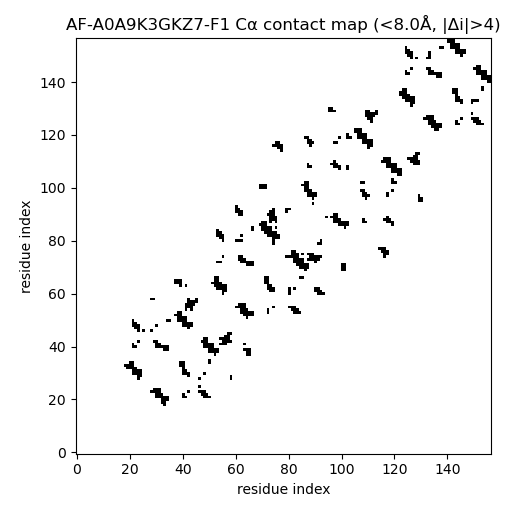. ASP A 1 92 ? 2.655 2.070 6.216 1.00 86.69 92 ASP A C 1
ATOM 653 O O . ASP A 1 92 ? 3.043 2.188 5.054 1.00 86.69 92 ASP A O 1
ATOM 657 N N . SER A 1 93 ? 2.633 3.099 7.061 1.00 83.06 93 SER A N 1
ATOM 658 C CA . SER A 1 93 ? 3.036 4.456 6.675 1.00 83.06 93 SER A CA 1
ATOM 659 C C . SER A 1 93 ? 4.547 4.692 6.571 1.00 83.06 93 SER A C 1
ATOM 661 O O . SER A 1 93 ? 4.963 5.821 6.318 1.00 83.06 93 SER A O 1
ATOM 663 N N . LYS A 1 94 ? 5.372 3.701 6.914 1.00 82.75 94 LYS A N 1
ATOM 664 C CA . LYS A 1 94 ? 6.835 3.815 7.002 1.00 82.75 94 LYS A CA 1
ATOM 665 C C . LYS A 1 94 ? 7.553 3.003 5.927 1.00 82.75 94 LYS A C 1
ATOM 667 O O . LYS A 1 94 ? 8.766 3.136 5.810 1.00 82.75 94 LYS A O 1
ATOM 672 N N . MET A 1 95 ? 6.835 2.166 5.183 1.00 81.00 95 MET A N 1
ATOM 673 C CA . MET A 1 95 ? 7.411 1.381 4.099 1.00 81.00 95 MET A CA 1
ATOM 674 C C . MET A 1 95 ? 7.922 2.251 2.953 1.00 81.00 95 MET A C 1
ATOM 676 O O . MET A 1 95 ? 7.275 3.206 2.533 1.00 81.00 95 MET A O 1
ATOM 680 N N . ASP A 1 96 ? 9.060 1.828 2.419 1.00 82.56 96 ASP A N 1
ATOM 681 C CA . ASP A 1 96 ? 9.695 2.274 1.181 1.00 82.56 96 ASP A CA 1
ATOM 682 C C . ASP A 1 96 ? 9.431 1.296 0.021 1.00 82.56 96 ASP A C 1
ATOM 684 O O . ASP A 1 96 ? 9.954 1.461 -1.073 1.00 82.56 96 ASP A O 1
ATOM 688 N N . GLU A 1 97 ? 8.584 0.280 0.218 1.00 88.69 97 GLU A N 1
ATOM 689 C CA . GLU A 1 97 ? 8.162 -0.631 -0.844 1.00 88.69 97 GLU A CA 1
ATOM 690 C C . GLU A 1 97 ? 6.641 -0.841 -0.879 1.00 88.69 97 GLU A C 1
ATOM 692 O O . GLU A 1 97 ? 5.970 -1.061 0.133 1.00 88.69 97 GLU A O 1
ATOM 697 N N . CYS A 1 98 ? 6.102 -0.820 -2.096 1.00 91.19 98 CYS A N 1
ATOM 698 C CA . CYS A 1 98 ? 4.716 -1.148 -2.379 1.00 91.19 98 CYS A CA 1
ATOM 699 C C . CYS A 1 98 ? 4.409 -2.637 -2.121 1.00 91.19 98 CYS A C 1
ATOM 701 O O . CYS A 1 98 ? 5.091 -3.534 -2.612 1.00 91.19 98 CYS A O 1
ATOM 703 N N . TYR A 1 99 ? 3.318 -2.916 -1.407 1.00 89.75 99 TYR A N 1
ATOM 704 C CA . TYR A 1 99 ? 2.837 -4.258 -1.080 1.00 89.75 99 TYR A CA 1
ATOM 705 C C . TYR A 1 99 ? 1.607 -4.637 -1.922 1.00 89.75 99 TYR A C 1
ATOM 707 O O . TYR A 1 99 ? 0.608 -3.920 -1.962 1.00 89.75 99 TYR A O 1
ATOM 715 N N . GLY A 1 100 ? 1.677 -5.781 -2.613 1.00 87.00 100 GLY A N 1
ATOM 716 C CA . GLY A 1 100 ? 0.797 -6.103 -3.745 1.00 87.00 100 GLY A CA 1
ATOM 717 C C . GLY A 1 100 ? 0.085 -7.457 -3.743 1.00 87.00 100 GLY A C 1
ATOM 718 O O . GLY A 1 100 ? 0.104 -8.108 -4.788 1.00 87.00 100 GLY A O 1
ATOM 719 N N . PRO A 1 101 ? -0.524 -7.936 -2.643 1.00 81.44 101 PRO A N 1
ATOM 720 C CA . PRO A 1 101 ? -1.061 -9.300 -2.571 1.00 81.44 101 PRO A CA 1
ATOM 721 C C . PRO A 1 101 ? -2.234 -9.565 -3.531 1.00 81.44 101 PRO A C 1
ATOM 723 O O . PRO A 1 101 ? -2.590 -10.720 -3.749 1.00 81.44 101 PRO A O 1
ATOM 726 N N . GLY A 1 102 ? -2.856 -8.518 -4.082 1.00 85.56 102 GLY A N 1
ATOM 727 C CA . GLY A 1 102 ? -4.011 -8.617 -4.975 1.00 85.56 102 GLY A CA 1
ATOM 728 C C . GLY A 1 102 ? -3.746 -8.198 -6.420 1.00 85.56 102 GLY A C 1
ATOM 729 O O . GLY A 1 102 ? -4.706 -8.031 -7.173 1.00 85.56 102 GLY A O 1
ATOM 730 N N . CYS A 1 103 ? -2.489 -7.999 -6.827 1.00 89.25 103 CYS A N 1
ATOM 731 C CA . CYS A 1 103 ? -2.179 -7.793 -8.242 1.00 89.25 103 CYS A CA 1
ATOM 732 C C . CYS A 1 103 ? -2.427 -9.076 -9.049 1.00 89.25 103 CYS A C 1
ATOM 734 O O . CYS A 1 103 ? -2.135 -10.184 -8.600 1.00 89.25 103 CYS A O 1
ATOM 736 N N . ALA A 1 104 ? -3.012 -8.939 -10.241 1.00 86.56 104 ALA A N 1
ATOM 737 C CA . ALA A 1 104 ? -3.457 -10.083 -11.028 1.00 86.56 104 ALA A CA 1
ATOM 738 C C . ALA A 1 104 ? -2.332 -10.657 -11.905 1.00 86.56 104 ALA A C 1
ATOM 740 O O . ALA A 1 104 ? -1.620 -9.918 -12.583 1.00 86.56 104 ALA A O 1
ATOM 741 N N . GLY A 1 105 ? -2.235 -11.988 -11.973 1.00 83.94 105 GLY A N 1
ATOM 742 C CA . GLY A 1 105 ? -1.376 -12.688 -12.933 1.00 83.94 105 GLY A CA 1
ATOM 743 C C . GLY A 1 105 ? 0.105 -12.323 -12.798 1.00 83.94 105 GLY A C 1
ATOM 744 O O . GLY A 1 105 ? 0.735 -12.650 -11.801 1.00 83.94 105 GLY A O 1
ATOM 745 N N . ASN A 1 106 ? 0.656 -11.668 -13.822 1.00 82.31 106 ASN A N 1
ATOM 746 C CA . ASN A 1 106 ? 2.056 -11.235 -13.905 1.00 82.31 106 ASN A CA 1
ATOM 747 C C . ASN A 1 106 ? 2.260 -9.751 -13.544 1.00 82.31 106 ASN A C 1
ATOM 749 O O . ASN A 1 106 ? 3.272 -9.152 -13.922 1.00 82.31 106 ASN A O 1
ATOM 753 N N . GLN A 1 107 ? 1.281 -9.133 -12.887 1.00 88.81 107 GLN A N 1
ATOM 754 C CA . GLN A 1 107 ? 1.404 -7.765 -12.408 1.00 88.81 107 GLN A CA 1
ATOM 755 C C . GLN A 1 107 ? 2.220 -7.707 -11.120 1.00 88.81 107 GLN A C 1
ATOM 757 O O . GLN A 1 107 ? 2.148 -8.603 -10.283 1.00 88.81 107 GLN A O 1
ATOM 762 N N . VAL A 1 108 ? 2.938 -6.606 -10.937 1.00 89.00 108 VAL A N 1
ATOM 763 C CA . VAL A 1 108 ? 3.583 -6.266 -9.669 1.00 89.00 108 VAL A CA 1
ATOM 764 C C . VAL A 1 108 ? 3.037 -4.944 -9.153 1.00 89.00 108 VAL A C 1
ATOM 766 O O . VAL A 1 108 ? 2.493 -4.142 -9.915 1.00 89.00 108 VAL A O 1
ATOM 769 N N . CYS A 1 109 ? 3.166 -4.738 -7.850 1.00 92.06 109 CYS A N 1
ATOM 770 C CA . CYS A 1 109 ? 2.779 -3.508 -7.182 1.00 92.06 109 CYS A CA 1
ATOM 771 C C . CYS A 1 109 ? 3.994 -2.584 -7.095 1.00 92.06 109 CYS A C 1
ATOM 773 O O . CYS A 1 109 ? 5.026 -2.996 -6.576 1.00 92.06 109 CYS A O 1
ATOM 775 N N . PHE A 1 110 ? 3.881 -1.372 -7.631 1.00 92.25 110 PHE A N 1
ATOM 776 C CA . PHE A 1 110 ? 4.981 -0.406 -7.721 1.00 92.25 110 PHE A CA 1
ATOM 777 C C . PHE A 1 110 ? 4.451 1.026 -7.598 1.00 92.25 110 PHE A C 1
ATOM 779 O O . PHE A 1 110 ? 3.247 1.259 -7.777 1.00 92.25 110 PHE A O 1
ATOM 786 N N . GLN A 1 111 ? 5.327 1.989 -7.311 1.00 92.81 111 GLN A N 1
ATOM 787 C CA . GLN A 1 111 ? 4.970 3.403 -7.233 1.00 92.81 111 GLN A CA 1
ATOM 788 C C . GLN A 1 111 ? 5.382 4.128 -8.530 1.00 92.81 111 GLN A C 1
ATOM 790 O O . GLN A 1 111 ? 6.563 4.406 -8.727 1.00 92.81 111 GLN A O 1
ATOM 795 N N . PRO A 1 112 ? 4.440 4.478 -9.427 1.00 89.94 112 PRO A N 1
ATOM 796 C CA . PRO A 1 112 ? 4.770 5.068 -10.730 1.00 89.94 112 PRO A CA 1
ATOM 797 C C . PRO A 1 112 ? 5.169 6.551 -10.675 1.00 89.94 112 PRO A C 1
ATOM 799 O O . PRO A 1 112 ? 5.602 7.098 -11.685 1.00 89.94 112 PRO A O 1
ATOM 802 N N . THR A 1 113 ? 4.955 7.230 -9.545 1.00 89.50 113 THR A N 1
ATOM 803 C CA . THR A 1 113 ? 5.211 8.670 -9.375 1.00 89.50 113 THR A CA 1
ATOM 804 C C . THR A 1 113 ? 5.618 8.966 -7.935 1.00 89.50 113 THR A C 1
ATOM 806 O O . THR A 1 113 ? 4.967 8.449 -7.031 1.00 89.50 113 THR A O 1
ATOM 809 N N . GLU A 1 114 ? 6.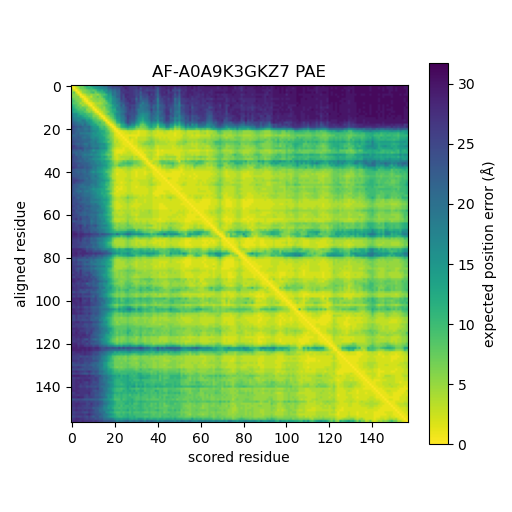580 9.865 -7.724 1.00 87.12 114 GLU A N 1
ATOM 810 C CA . GLU A 1 114 ? 7.187 10.214 -6.422 1.00 87.12 114 GLU A CA 1
ATOM 811 C C . GLU A 1 114 ? 6.194 10.459 -5.274 1.00 87.12 114 GLU A C 1
ATOM 813 O O . GLU A 1 114 ? 6.376 9.962 -4.170 1.00 87.12 114 GLU A O 1
ATOM 818 N N . ASN A 1 115 ? 5.095 11.166 -5.549 1.00 85.12 115 ASN A N 1
ATOM 819 C CA . ASN A 1 115 ? 4.062 11.498 -4.558 1.00 85.12 115 ASN A CA 1
ATOM 820 C C . ASN A 1 115 ? 2.734 10.761 -4.809 1.00 85.12 115 ASN A C 1
ATOM 822 O O . ASN A 1 115 ? 1.671 11.186 -4.357 1.00 85.12 115 ASN A O 1
ATOM 826 N N . GLY A 1 116 ? 2.763 9.689 -5.602 1.00 86.12 116 GLY A N 1
ATOM 827 C CA . GLY A 1 116 ? 1.581 8.884 -5.906 1.00 86.12 116 GLY A CA 1
ATOM 828 C C . GLY A 1 116 ? 1.426 7.684 -4.983 1.00 86.12 116 GLY A C 1
ATOM 829 O O . GLY A 1 116 ? 2.349 7.297 -4.274 1.00 86.12 116 GLY A O 1
ATOM 830 N N . GLY A 1 117 ? 0.251 7.059 -5.037 1.00 88.88 117 GLY A N 1
ATOM 831 C CA . GLY A 1 117 ? 0.028 5.742 -4.443 1.00 88.88 117 GLY A CA 1
ATOM 832 C C . GLY A 1 117 ? 0.564 4.604 -5.316 1.00 88.88 117 GLY A C 1
ATOM 833 O O . GLY A 1 117 ? 0.799 4.774 -6.517 1.00 88.88 117 GLY A O 1
ATOM 834 N N . CYS A 1 118 ? 0.699 3.424 -4.713 1.00 92.06 118 CYS A N 1
ATOM 835 C CA . CYS A 1 118 ? 1.078 2.207 -5.420 1.00 92.06 118 CYS A CA 1
ATOM 836 C C . CYS A 1 118 ? -0.005 1.755 -6.408 1.00 92.06 118 CYS A C 1
ATOM 838 O O . CYS A 1 118 ? -1.205 1.902 -6.158 1.00 92.06 118 CYS A O 1
ATOM 840 N N . LYS A 1 119 ? 0.412 1.161 -7.529 1.00 91.75 119 LYS A N 1
ATOM 841 C CA . LYS A 1 119 ? -0.485 0.587 -8.539 1.00 91.75 119 LYS A CA 1
ATOM 842 C C . LYS A 1 119 ? 0.004 -0.780 -9.001 1.00 91.75 119 LYS A C 1
ATOM 844 O O . LYS A 1 119 ? 1.202 -1.038 -9.045 1.00 91.75 119 LYS A O 1
ATOM 849 N N . CYS A 1 120 ? -0.935 -1.643 -9.386 1.00 91.56 120 CYS A N 1
ATOM 850 C CA . CYS A 1 120 ? -0.594 -2.864 -10.108 1.00 91.56 120 CYS A CA 1
ATOM 851 C C . CYS A 1 120 ? -0.257 -2.519 -11.563 1.00 91.56 120 CYS A C 1
ATOM 853 O O . CYS A 1 120 ? -1.048 -1.860 -12.241 1.00 91.56 120 CYS A O 1
ATOM 855 N N . GLY A 1 121 ? 0.882 -2.993 -12.061 1.00 88.62 121 GLY A N 1
ATOM 856 C CA . GLY A 1 121 ? 1.280 -2.851 -13.462 1.00 88.62 121 GLY A CA 1
ATOM 857 C C . GLY A 1 121 ? 1.967 -4.094 -13.997 1.00 88.62 121 GLY A C 1
ATOM 858 O O . GLY A 1 121 ? 2.477 -4.924 -13.251 1.00 88.62 121 GLY A O 1
ATOM 859 N N . THR A 1 122 ? 1.941 -4.249 -15.316 1.00 84.69 122 THR A N 1
ATOM 860 C CA . THR A 1 122 ? 2.509 -5.402 -16.029 1.00 84.69 122 THR A CA 1
ATOM 861 C C . THR A 1 122 ? 4.026 -5.366 -15.999 1.00 84.69 122 THR A C 1
ATOM 863 O O . THR A 1 122 ? 4.531 -4.433 -16.587 1.00 84.69 122 THR A O 1
ATOM 866 N N . ASN A 1 123 ? 4.727 -6.359 -15.441 1.00 70.44 123 ASN A N 1
ATOM 867 C CA . ASN A 1 123 ? 6.187 -6.407 -15.179 1.00 70.44 123 ASN A CA 1
ATOM 868 C C . ASN A 1 123 ? 7.167 -5.935 -16.302 1.00 70.44 123 ASN A C 1
ATOM 870 O O . ASN A 1 123 ? 8.013 -6.705 -16.728 1.00 70.44 123 ASN A O 1
ATOM 874 N N . ARG A 1 124 ? 7.075 -4.708 -16.827 1.00 82.69 124 ARG A N 1
ATOM 875 C CA . ARG A 1 124 ? 7.821 -4.149 -17.968 1.00 82.69 124 ARG A CA 1
ATOM 876 C C . ARG A 1 124 ? 8.616 -2.953 -17.469 1.00 82.69 124 ARG A C 1
ATOM 878 O O . ARG A 1 124 ? 8.006 -1.996 -17.038 1.00 82.69 124 ARG A O 1
ATOM 885 N N . CYS A 1 125 ? 9.937 -3.002 -17.582 1.00 91.62 125 CYS A N 1
ATOM 886 C CA . CYS A 1 125 ? 10.885 -1.995 -17.090 1.00 91.62 125 CYS A CA 1
ATOM 887 C C . CYS A 1 125 ? 10.335 -0.568 -16.830 1.00 91.62 125 CYS A C 1
ATOM 889 O O . CYS A 1 125 ? 10.030 0.165 -17.772 1.00 91.62 125 CYS A O 1
ATOM 891 N N . TRP A 1 126 ? 10.263 -0.172 -15.558 1.00 91.12 126 TRP A N 1
ATOM 892 C CA . TRP A 1 126 ? 9.809 1.140 -15.073 1.00 91.12 126 TRP A CA 1
ATOM 893 C C . TRP A 1 126 ? 10.654 1.610 -13.903 1.00 91.12 126 TRP A C 1
ATOM 895 O O . TRP A 1 126 ? 11.375 0.828 -13.287 1.00 91.12 126 TRP A O 1
ATOM 905 N N . TYR A 1 127 ? 10.509 2.887 -13.565 1.00 92.44 127 TYR A N 1
ATOM 906 C CA . TYR A 1 127 ? 11.057 3.429 -12.335 1.00 92.44 127 TYR A CA 1
ATOM 907 C C . TYR A 1 127 ? 10.054 3.224 -11.202 1.00 92.44 127 TYR A C 1
ATOM 909 O O . TYR A 1 127 ? 8.907 3.661 -11.302 1.00 92.44 127 TYR A O 1
ATOM 917 N N . ASP A 1 128 ? 10.475 2.532 -10.148 1.00 92.38 128 ASP A N 1
ATOM 918 C CA . ASP A 1 128 ? 9.711 2.399 -8.915 1.00 92.38 128 ASP A CA 1
ATOM 919 C C . ASP A 1 128 ? 10.192 3.464 -7.929 1.00 92.38 128 ASP A C 1
ATOM 921 O O . ASP A 1 128 ? 11.292 3.361 -7.378 1.00 92.38 128 ASP A O 1
ATOM 925 N N . PHE A 1 129 ? 9.377 4.502 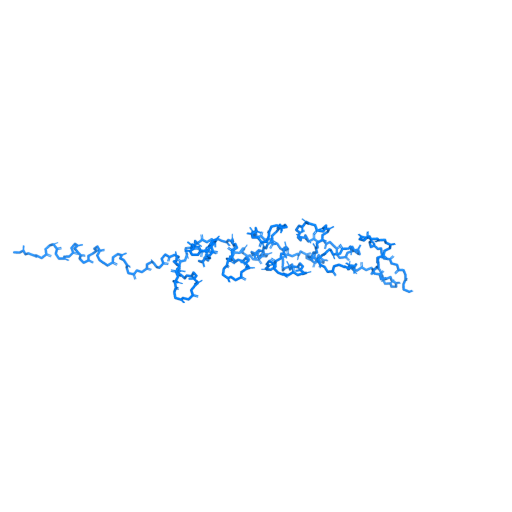-7.731 1.00 91.81 129 PHE A N 1
ATOM 926 C CA . PHE A 1 129 ? 9.710 5.617 -6.842 1.00 91.81 129 PHE A CA 1
ATOM 927 C C . PHE A 1 129 ? 9.820 5.198 -5.375 1.00 91.81 129 PHE A C 1
ATOM 929 O O . PHE A 1 129 ? 10.552 5.842 -4.629 1.00 91.81 129 PHE A O 1
ATOM 936 N N . ALA A 1 130 ? 9.181 4.088 -4.997 1.00 89.38 130 ALA A N 1
ATOM 937 C CA . ALA A 1 130 ? 9.269 3.534 -3.656 1.00 89.38 130 ALA A CA 1
ATOM 938 C C . ALA A 1 130 ? 10.715 3.090 -3.383 1.00 89.38 130 ALA A C 1
ATOM 940 O O . ALA A 1 130 ? 11.370 3.529 -2.442 1.00 89.38 130 ALA A O 1
ATOM 941 N N . LYS A 1 131 ? 11.251 2.298 -4.318 1.00 90.06 131 LYS A N 1
ATOM 942 C CA . LYS A 1 131 ? 12.583 1.685 -4.247 1.00 90.06 131 LYS A CA 1
ATOM 943 C C . LYS A 1 131 ? 13.706 2.572 -4.783 1.00 90.06 131 LYS A C 1
ATOM 945 O O . LYS A 1 131 ? 14.863 2.152 -4.754 1.00 90.06 131 LYS A O 1
ATOM 950 N N . GLN A 1 132 ? 13.360 3.724 -5.358 1.00 92.06 132 GLN A N 1
ATOM 951 C CA . GLN A 1 132 ? 14.266 4.636 -6.061 1.00 92.06 132 GLN A CA 1
ATOM 952 C C . GLN A 1 132 ? 15.155 3.936 -7.102 1.00 92.06 132 GLN A C 1
ATOM 954 O O . GLN A 1 132 ? 16.356 4.192 -7.202 1.00 92.06 132 GLN A O 1
ATOM 959 N N . ARG A 1 133 ? 14.581 3.007 -7.875 1.00 92.94 133 ARG A N 1
ATOM 960 C CA . ARG A 1 133 ? 15.323 2.261 -8.899 1.00 92.94 133 ARG A CA 1
ATOM 961 C C . ARG A 1 133 ? 14.433 1.781 -10.030 1.00 92.94 133 ARG A C 1
ATOM 963 O O . ARG A 1 133 ? 13.221 1.642 -9.883 1.00 92.94 133 ARG A O 1
ATOM 970 N N . CYS A 1 134 ? 15.074 1.435 -11.139 1.00 93.19 134 CYS A N 1
ATOM 971 C CA . CYS A 1 134 ? 14.418 0.700 -12.204 1.00 93.19 134 CYS A CA 1
ATOM 972 C C . CYS A 1 134 ? 14.163 -0.757 -11.799 1.00 93.19 134 CYS A C 1
ATOM 974 O O . CYS A 1 134 ? 15.076 -1.447 -11.345 1.00 93.19 134 CYS A O 1
ATOM 976 N N . ASP A 1 135 ? 12.934 -1.223 -11.991 1.00 89.56 135 ASP A N 1
ATOM 977 C CA . ASP A 1 135 ? 12.516 -2.606 -11.766 1.00 89.56 135 ASP A CA 1
ATOM 978 C C . ASP A 1 135 ? 11.649 -3.066 -12.947 1.00 89.56 135 ASP A C 1
ATOM 980 O O . ASP A 1 135 ? 11.040 -2.256 -13.651 1.00 89.56 135 ASP A O 1
ATOM 984 N N . GLY A 1 136 ? 11.618 -4.365 -13.216 1.00 88.38 136 GLY A N 1
ATOM 985 C CA . GLY A 1 136 ? 10.839 -4.914 -14.321 1.00 88.38 136 GLY A CA 1
ATOM 986 C C . GLY A 1 136 ? 11.504 -6.069 -15.060 1.00 88.38 136 GLY A C 1
ATOM 987 O O . GLY A 1 136 ? 12.713 -6.286 -14.982 1.00 88.38 136 GLY A O 1
ATOM 988 N N . ILE A 1 137 ? 10.711 -6.787 -15.854 1.00 88.19 137 ILE A N 1
ATOM 989 C CA . ILE A 1 137 ? 11.188 -7.839 -16.754 1.00 88.19 137 ILE A CA 1
ATOM 990 C C . ILE A 1 137 ? 11.456 -7.248 -18.140 1.00 88.19 137 ILE A C 1
ATOM 992 O O . ILE A 1 137 ? 10.658 -6.492 -18.701 1.00 88.19 137 ILE A O 1
ATOM 996 N N . CYS A 1 138 ? 12.592 -7.645 -18.705 1.00 90.38 138 CYS A N 1
ATOM 997 C CA . CYS A 1 138 ? 12.983 -7.387 -20.083 1.00 90.38 138 CYS A CA 1
ATOM 998 C C . CYS A 1 138 ? 13.089 -8.704 -20.863 1.00 90.38 138 CYS A C 1
ATOM 1000 O O . CYS A 1 138 ? 13.116 -9.788 -20.278 1.00 90.38 138 CYS A O 1
ATOM 1002 N N . ASN A 1 139 ? 13.159 -8.616 -22.194 1.00 91.69 139 ASN A N 1
ATOM 1003 C CA . ASN A 1 139 ? 13.438 -9.785 -23.031 1.00 91.69 139 ASN A CA 1
ATOM 1004 C C . ASN A 1 139 ? 14.795 -10.419 -22.661 1.00 91.69 139 ASN A C 1
ATOM 1006 O O . ASN A 1 139 ? 15.689 -9.708 -22.193 1.00 91.69 139 ASN A O 1
ATOM 1010 N N . PRO A 1 140 ? 14.994 -11.727 -22.916 1.00 92.81 140 PRO A N 1
ATOM 1011 C CA . PRO A 1 140 ? 16.288 -12.374 -22.717 1.00 92.81 140 PRO A CA 1
ATOM 1012 C C . PRO A 1 140 ? 17.431 -11.591 -23.381 1.00 92.81 140 PRO A C 1
ATOM 1014 O O . PRO A 1 140 ? 17.316 -11.172 -24.532 1.00 92.81 140 PRO A O 1
ATOM 1017 N N . GLY A 1 141 ? 18.527 -11.380 -22.648 1.00 92.38 141 GLY A N 1
ATOM 1018 C CA . GLY A 1 141 ? 19.669 -10.575 -23.104 1.00 92.38 141 GLY A CA 1
ATOM 1019 C C . GLY A 1 141 ? 19.552 -9.070 -22.837 1.00 92.38 141 GLY A C 1
ATOM 1020 O O . GLY A 1 141 ? 20.468 -8.328 -23.182 1.00 92.38 141 GLY A O 1
ATOM 1021 N N . TYR A 1 142 ? 18.467 -8.614 -22.208 1.00 94.94 142 TYR A N 1
ATOM 1022 C CA . TYR A 1 142 ? 18.273 -7.228 -21.794 1.00 94.94 142 TYR A CA 1
ATOM 1023 C C . TYR A 1 142 ? 18.068 -7.139 -20.281 1.00 94.94 142 TYR A C 1
ATOM 1025 O O . TYR A 1 142 ? 17.524 -8.053 -19.662 1.00 94.94 142 TYR A O 1
ATOM 1033 N N . MET A 1 143 ? 18.453 -6.012 -19.692 1.00 94.06 143 MET A N 1
ATOM 1034 C CA . MET A 1 143 ? 18.193 -5.679 -18.298 1.00 94.06 143 MET A CA 1
ATOM 1035 C C . MET A 1 143 ? 17.562 -4.295 -18.172 1.00 94.06 143 MET A C 1
ATOM 1037 O O . MET A 1 143 ? 17.850 -3.388 -18.956 1.00 94.06 143 MET A O 1
ATOM 1041 N N . CYS A 1 144 ? 16.688 -4.144 -17.180 1.00 94.69 144 CYS A N 1
ATOM 1042 C CA . CYS A 1 144 ? 16.038 -2.875 -16.901 1.00 94.69 144 CYS A CA 1
ATOM 1043 C C . CYS A 1 144 ? 17.032 -1.918 -16.237 1.00 94.69 144 CYS A C 1
ATOM 1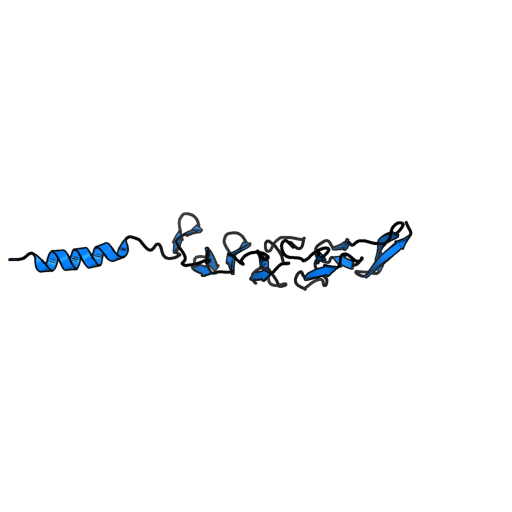045 O O . CYS A 1 144 ? 17.593 -2.237 -15.189 1.00 94.69 144 CYS A O 1
ATOM 1047 N N . ARG A 1 145 ? 17.287 -0.767 -16.862 1.00 95.25 145 ARG A N 1
ATOM 1048 C CA . ARG A 1 145 ? 18.223 0.244 -16.359 1.00 95.25 145 ARG A CA 1
ATOM 1049 C C . ARG A 1 145 ? 17.674 1.643 -16.531 1.00 95.25 145 ARG A C 1
ATOM 1051 O O . ARG A 1 145 ? 16.896 1.910 -17.445 1.00 95.25 145 ARG A O 1
ATOM 1058 N N . GLU A 1 146 ? 18.146 2.525 -15.664 1.00 96.00 146 GLU A N 1
ATOM 1059 C CA . GLU A 1 146 ? 17.854 3.947 -15.736 1.00 96.00 146 GLU A CA 1
ATOM 1060 C C . GLU A 1 146 ? 18.630 4.560 -16.902 1.00 96.00 146 GLU A C 1
ATOM 1062 O O . GLU A 1 146 ? 19.853 4.442 -16.979 1.00 96.00 146 GLU A O 1
ATOM 1067 N N . THR A 1 147 ? 17.910 5.159 -17.848 1.00 94.88 147 THR A N 1
ATOM 1068 C CA . THR A 1 147 ? 18.488 5.862 -19.005 1.00 94.88 147 THR A CA 1
ATOM 1069 C C . THR A 1 147 ? 18.585 7.364 -18.777 1.00 94.88 147 THR A C 1
ATOM 1071 O O . THR A 1 147 ? 19.430 8.030 -19.366 1.00 94.88 147 THR A O 1
ATOM 1074 N N . SER A 1 148 ? 17.716 7.896 -17.925 1.00 93.00 148 SER A N 1
ATOM 1075 C CA . SER A 1 148 ? 17.726 9.266 -17.411 1.00 93.00 148 SER A CA 1
ATOM 1076 C C . SER A 1 148 ? 16.934 9.290 -16.106 1.00 93.00 148 SER A C 1
ATOM 1078 O O . SER A 1 148 ? 16.238 8.319 -15.824 1.00 93.00 148 SER A O 1
ATOM 1080 N N . THR A 1 149 ? 16.992 10.386 -15.346 1.00 93.19 149 THR A N 1
ATOM 1081 C CA . THR A 1 149 ? 16.306 10.516 -14.048 1.00 93.19 149 THR A CA 1
ATOM 1082 C C . THR A 1 149 ? 14.863 10.014 -14.105 1.00 93.19 149 THR A C 1
ATOM 1084 O O . THR A 1 149 ? 14.043 10.572 -14.836 1.00 93.19 149 THR A O 1
ATOM 1087 N N . ALA A 1 150 ? 14.574 8.960 -13.342 1.00 90.38 150 ALA A N 1
ATOM 1088 C CA . ALA A 1 150 ? 13.270 8.303 -13.255 1.00 90.38 150 ALA A CA 1
ATOM 1089 C C . ALA A 1 150 ? 12.702 7.745 -14.581 1.00 90.38 150 ALA A C 1
ATOM 1091 O O . ALA A 1 150 ? 11.499 7.511 -14.708 1.00 90.38 150 ALA A O 1
ATOM 1092 N N . VAL A 1 151 ? 13.556 7.494 -15.576 1.00 92.56 151 VAL A N 1
ATOM 1093 C CA . VAL A 1 151 ? 13.194 6.881 -16.862 1.00 92.56 151 VAL A CA 1
ATOM 1094 C C . VAL A 1 151 ? 13.974 5.591 -17.035 1.00 92.56 151 VAL A C 1
ATOM 1096 O O . VAL A 1 151 ? 15.205 5.586 -17.032 1.00 92.56 151 VAL A O 1
ATOM 1099 N N . CYS A 1 152 ? 13.249 4.498 -17.252 1.00 94.44 152 CYS A N 1
ATOM 1100 C CA . CYS A 1 152 ? 13.830 3.171 -17.373 1.00 94.44 152 CYS A CA 1
ATOM 1101 C C . CYS A 1 152 ? 13.604 2.589 -18.762 1.00 94.44 152 CYS A C 1
ATOM 1103 O O . CYS A 1 152 ? 12.537 2.747 -19.352 1.00 94.44 152 CYS A O 1
ATOM 1105 N N . SER A 1 153 ? 14.613 1.887 -19.268 1.00 94.75 153 SER A N 1
ATOM 1106 C CA . SER A 1 153 ? 14.539 1.156 -20.529 1.00 94.75 153 SER A CA 1
ATOM 1107 C C . SER A 1 153 ? 15.185 -0.217 -20.398 1.00 94.75 153 SER A C 1
ATOM 1109 O O . SER A 1 153 ? 16.123 -0.422 -19.625 1.00 94.75 153 SER A O 1
ATOM 1111 N N . CYS A 1 154 ? 14.707 -1.166 -21.200 1.00 94.88 154 CYS A N 1
ATOM 1112 C CA . CYS A 1 154 ? 15.386 -2.441 -21.382 1.00 94.88 154 CYS A CA 1
ATOM 1113 C C . CYS A 1 154 ? 16.614 -2.236 -22.272 1.00 94.88 154 CYS A C 1
ATOM 1115 O O . CYS A 1 154 ? 16.478 -2.022 -23.477 1.00 94.88 154 CYS A O 1
ATOM 1117 N N . LEU A 1 155 ? 17.806 -2.317 -21.685 1.00 93.94 155 LEU A N 1
ATOM 1118 C CA . LEU A 1 155 ? 19.080 -2.184 -22.389 1.00 93.94 155 LEU A CA 1
ATOM 1119 C C . LEU A 1 155 ? 19.759 -3.544 -22.507 1.00 93.94 155 LEU A C 1
ATOM 1121 O O . LEU A 1 155 ? 19.640 -4.373 -21.609 1.00 93.94 155 LEU A O 1
ATOM 1125 N N . ARG A 1 156 ? 20.455 -3.784 -23.619 1.00 93.75 156 ARG A N 1
ATOM 1126 C CA . ARG A 1 156 ? 21.181 -5.040 -23.841 1.00 93.75 156 ARG A CA 1
ATOM 1127 C C . ARG A 1 156 ? 22.300 -5.187 -22.799 1.00 93.75 156 ARG A C 1
ATOM 1129 O O . ARG A 1 156 ? 22.989 -4.205 -22.525 1.00 93.75 156 ARG A O 1
ATOM 1136 N N . MET A 1 157 ? 22.426 -6.383 -22.219 1.00 86.12 157 MET A N 1
ATOM 1137 C CA . MET A 1 157 ? 23.518 -6.751 -21.304 1.00 86.12 157 MET A CA 1
ATOM 1138 C C . MET A 1 157 ? 24.843 -6.928 -22.040 1.00 86.12 157 MET A C 1
ATOM 1140 O O . MET A 1 157 ? 24.807 -7.375 -23.212 1.00 86.12 157 MET A O 1
#

Sequence (157 aa):
MHTSKLIVALSLLCLCLCYKACQYDTRSGNCSGDCSGTASCIQVKPGVCQCSGCAFDYSDNRCYGQCGSKTGCMVVGPTNTTCACTGCGWRDSKMDECYGPGCAGNQVCFQPTENGGCKCGTNRCWYDFAKQRCDGICNPGYMCRETSTAVCSCLRM

Secondary structure (DSSP, 8-state):
---HHHHHHHHHHHTTSS---SEEETTTTEEES--STT-EEEEEETTEEEEESSEEETTTTEEE----TT-EEEE-SSSTT-EEEESSBBSBTT-SS-B-TT--TTEEEE-SSTTSPPEEEESBSEEETTTTEEE-B--TTEEEEEEETTEEEEEE-

Nearest PDB structures (foldseek):
  8hgo-assembly1_B  TM=2.635E-01  e=7.537E+00  Homo sapiens

Mean predicted aligned error: 9.71 Å

Radius of gyration: 23.74 Å; Cα contacts (8 Å, |Δi|>4): 384; chains: 1; bounding box: 70×24×71 Å

pLDDT: mean 83.3, std 14.56, range [42.81, 96.0]